Protein AF-A0A353W227-F1 (afdb_monomer_lite)

Foldseek 3Di:
DEAEEAQLDDQPAPHHVDPVSSVVVVVVCVVVVHDHYDYDHDDPHPRPPPPPDDPVVVD

pLDDT: mean 88.24, std 15.25, range [45.25, 98.69]

Radius of gyration: 13.95 Å; chains: 1; bounding box: 32×29×30 Å

Sequence (59 aa):
MIDLHSHILPQVDDGAGSLEESMRMIAIAYKDGIRQIVATPHRNHPVDFKYKGNIEEAF

Structure (mmCIF, N/CA/C/O backbone):
data_AF-A0A353W227-F1
#
_entry.id   AF-A0A353W227-F1
#
loop_
_atom_site.group_PDB
_atom_site.id
_atom_site.type_symbol
_atom_site.label_atom_id
_atom_site.label_alt_id
_atom_site.label_comp_id
_atom_site.label_asym_id
_atom_site.label_entity_id
_atom_site.label_seq_id
_atom_site.pdbx_PDB_ins_code
_atom_site.Cartn_x
_atom_site.Cartn_y
_atom_site.Cartn_z
_atom_site.occupancy
_atom_site.B_iso_or_equiv
_atom_site.auth_seq_id
_atom_site.auth_comp_id
_atom_site.auth_asym_id
_atom_site.auth_atom_id
_atom_site.pdbx_PDB_model_num
ATOM 1 N N . MET A 1 1 ? -11.902 0.399 8.146 1.00 92.88 1 MET A N 1
ATOM 2 C CA . MET A 1 1 ? -11.940 1.124 6.857 1.00 92.88 1 MET A CA 1
ATOM 3 C C . MET A 1 1 ? -11.356 0.237 5.764 1.00 92.88 1 MET A C 1
ATOM 5 O O . MET A 1 1 ? -10.527 -0.613 6.092 1.00 92.88 1 MET A O 1
ATOM 9 N N . ILE A 1 2 ? -11.815 0.393 4.521 1.00 97.88 2 ILE A N 1
ATOM 10 C CA . ILE A 1 2 ? -11.267 -0.300 3.347 1.00 97.88 2 ILE A CA 1
ATOM 11 C C . ILE A 1 2 ? -10.494 0.731 2.529 1.00 97.88 2 ILE A C 1
ATOM 13 O O . ILE A 1 2 ? -11.061 1.768 2.191 1.00 97.88 2 ILE A O 1
ATOM 17 N N . ASP A 1 3 ? -9.231 0.444 2.237 1.00 98.31 3 ASP A N 1
ATOM 18 C CA . ASP A 1 3 ? -8.439 1.182 1.258 1.00 98.31 3 ASP A CA 1
ATOM 19 C C . ASP A 1 3 ? -8.600 0.513 -0.111 1.00 98.31 3 ASP A C 1
ATOM 21 O O . ASP A 1 3 ? -8.400 -0.696 -0.255 1.00 98.31 3 ASP A O 1
ATOM 25 N N . LEU A 1 4 ? -9.029 1.294 -1.098 1.00 98.38 4 LEU A N 1
ATOM 26 C CA . LEU A 1 4 ? -9.326 0.823 -2.449 1.00 98.38 4 LEU A CA 1
ATOM 27 C C . LEU A 1 4 ? -8.213 1.146 -3.448 1.00 98.38 4 LEU A C 1
ATOM 29 O O . LEU A 1 4 ? -8.341 0.765 -4.610 1.00 98.38 4 LEU A O 1
ATOM 33 N N . HIS A 1 5 ? -7.162 1.858 -3.031 1.00 97.81 5 HIS A N 1
ATOM 34 C CA . HIS A 1 5 ? -6.079 2.239 -3.924 1.00 97.81 5 H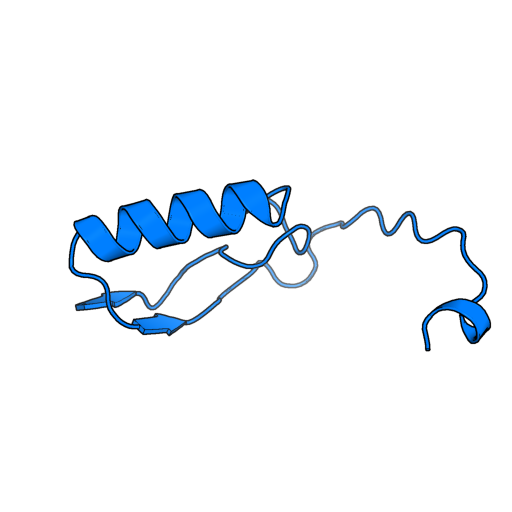IS A CA 1
ATOM 35 C C . HIS A 1 5 ? -4.736 2.280 -3.194 1.00 97.81 5 HIS A C 1
ATOM 37 O O . HIS A 1 5 ? -4.401 3.265 -2.539 1.00 97.81 5 HIS A O 1
ATOM 43 N N . SER A 1 6 ? -3.953 1.209 -3.335 1.00 97.69 6 SER A N 1
ATOM 44 C CA . SER A 1 6 ? -2.681 1.070 -2.629 1.00 97.69 6 SER A CA 1
ATOM 45 C C . SER A 1 6 ? -1.620 0.347 -3.453 1.00 97.69 6 SER A C 1
ATOM 47 O O . SER A 1 6 ? -1.858 -0.736 -3.999 1.00 97.69 6 SER A O 1
ATOM 49 N N . HIS A 1 7 ? -0.419 0.921 -3.472 1.00 97.38 7 HIS A N 1
ATOM 50 C CA . HIS A 1 7 ? 0.787 0.367 -4.091 1.00 97.38 7 HIS A CA 1
ATOM 51 C C . HIS A 1 7 ? 1.583 -0.452 -3.060 1.00 97.38 7 HIS A C 1
ATOM 53 O O . HIS A 1 7 ? 2.742 -0.180 -2.751 1.00 97.38 7 HIS A O 1
ATOM 59 N N . ILE A 1 8 ? 0.901 -1.421 -2.441 1.00 97.81 8 ILE A N 1
ATOM 60 C CA . ILE A 1 8 ? 1.394 -2.147 -1.258 1.00 97.81 8 ILE A CA 1
ATOM 61 C C . ILE A 1 8 ? 2.239 -3.384 -1.597 1.00 97.81 8 ILE A C 1
ATOM 63 O O . ILE A 1 8 ? 2.768 -4.031 -0.697 1.00 97.81 8 ILE A O 1
ATOM 67 N N . LEU A 1 9 ? 2.320 -3.762 -2.878 1.00 96.31 9 LEU A N 1
ATOM 68 C CA . LEU A 1 9 ? 3.058 -4.948 -3.307 1.00 96.31 9 LEU A CA 1
ATOM 69 C C . LEU A 1 9 ? 4.546 -4.610 -3.504 1.00 96.31 9 LEU A C 1
ATOM 71 O O . LEU A 1 9 ? 4.853 -3.658 -4.220 1.00 96.31 9 LEU A O 1
ATOM 75 N N . PRO A 1 10 ? 5.474 -5.393 -2.925 1.00 95.31 10 PRO A N 1
ATOM 76 C CA . PRO A 1 10 ? 6.898 -5.094 -2.994 1.00 95.31 10 PRO A CA 1
ATOM 77 C C . PRO A 1 10 ? 7.462 -5.316 -4.397 1.00 95.31 10 PRO A C 1
ATOM 79 O O . PRO A 1 10 ? 7.273 -6.385 -4.974 1.00 95.31 10 PRO A O 1
ATOM 82 N N . GLN A 1 11 ? 8.243 -4.353 -4.889 1.00 92.69 11 GLN A N 1
ATOM 83 C CA . GLN A 1 11 ? 9.005 -4.425 -6.143 1.00 92.69 11 GLN A CA 1
ATOM 84 C C . GLN A 1 11 ? 8.137 -4.653 -7.397 1.00 92.69 11 GLN A C 1
ATOM 86 O O . GLN A 1 11 ? 8.619 -5.187 -8.395 1.00 92.69 11 GLN A O 1
ATOM 91 N N . VAL A 1 12 ? 6.856 -4.272 -7.353 1.00 92.50 12 VAL A N 1
ATOM 92 C CA . VAL A 1 12 ? 5.921 -4.415 -8.486 1.00 92.50 12 VAL A CA 1
ATOM 93 C C . VAL A 1 12 ? 5.811 -3.132 -9.310 1.00 92.50 12 VAL A C 1
ATOM 95 O O . VAL A 1 12 ? 5.591 -3.195 -10.518 1.00 92.50 12 VAL A O 1
ATOM 98 N N . ASP A 1 13 ? 5.968 -1.979 -8.673 1.00 94.38 13 ASP A N 1
ATOM 99 C CA . ASP A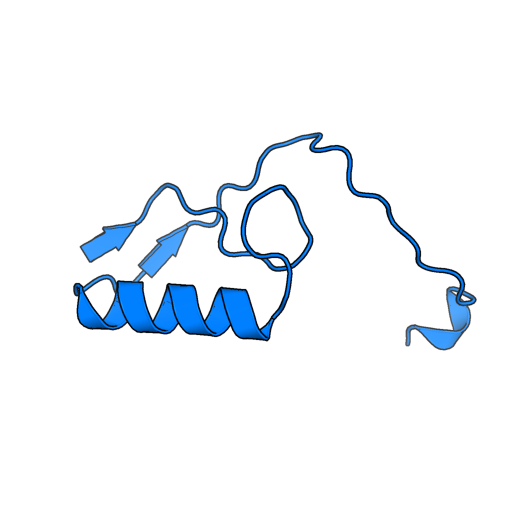 1 13 ? 5.942 -0.661 -9.297 1.00 94.38 13 ASP A CA 1
ATOM 100 C C . ASP A 1 13 ? 6.716 0.361 -8.441 1.00 94.38 13 ASP A C 1
ATOM 102 O O . ASP A 1 13 ? 7.640 -0.009 -7.717 1.00 94.38 13 ASP A O 1
ATOM 106 N N . ASP A 1 14 ? 6.360 1.641 -8.533 1.00 94.44 14 ASP A N 1
ATOM 107 C CA . ASP A 1 14 ? 6.909 2.753 -7.751 1.00 94.44 14 ASP A CA 1
ATOM 108 C C . ASP A 1 14 ? 6.348 2.864 -6.323 1.00 94.44 14 ASP A C 1
ATOM 110 O O . ASP A 1 14 ? 6.604 3.855 -5.636 1.00 94.44 14 ASP A O 1
ATOM 114 N N . GLY A 1 15 ? 5.605 1.856 -5.861 1.00 95.38 15 GLY A N 1
ATOM 115 C CA . GLY A 1 15 ? 5.225 1.689 -4.466 1.00 95.38 15 GLY A CA 1
ATOM 116 C C . GLY A 1 15 ? 6.373 1.203 -3.583 1.00 95.38 15 GLY A C 1
ATOM 117 O O . GLY A 1 15 ? 7.467 1.764 -3.549 1.00 95.38 15 GLY A O 1
ATOM 118 N N . ALA A 1 16 ? 6.115 0.145 -2.815 1.00 97.06 16 ALA A N 1
ATOM 119 C CA . ALA A 1 16 ? 7.104 -0.409 -1.898 1.00 97.06 16 ALA A CA 1
ATOM 120 C C . ALA A 1 16 ? 8.303 -1.030 -2.641 1.00 97.06 16 ALA A C 1
ATOM 122 O O . ALA A 1 16 ? 8.153 -1.990 -3.395 1.00 97.06 16 ALA A O 1
ATOM 123 N N . GLY A 1 17 ? 9.523 -0.576 -2.351 1.00 94.81 17 GLY A N 1
ATOM 124 C CA . GLY A 1 17 ? 10.754 -1.110 -2.942 1.00 94.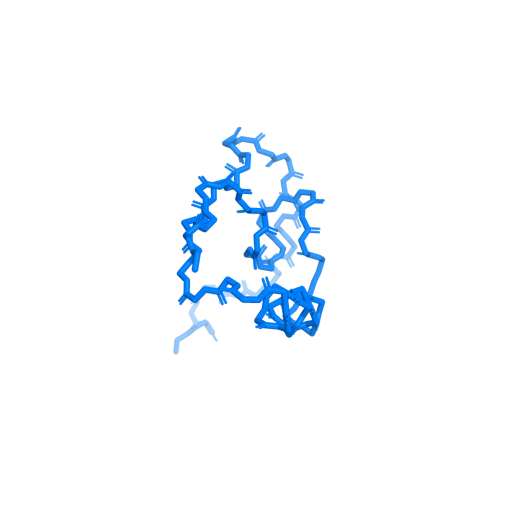81 17 GLY A CA 1
ATOM 125 C C . GLY A 1 17 ? 11.259 -2.404 -2.294 1.00 94.81 17 GLY A C 1
ATOM 126 O O . GLY A 1 17 ? 12.199 -3.020 -2.790 1.00 94.81 17 GLY A O 1
ATOM 127 N N . SER A 1 18 ? 10.665 -2.834 -1.177 1.00 95.81 18 SER A N 1
ATOM 128 C CA . SER A 1 18 ? 11.036 -4.061 -0.457 1.00 95.81 18 SER A CA 1
ATOM 129 C C . SER A 1 18 ? 9.862 -4.645 0.333 1.00 95.81 18 SER A C 1
ATOM 131 O O . SER A 1 18 ? 8.856 -3.969 0.586 1.00 95.81 18 SER A O 1
ATOM 133 N N . LEU A 1 19 ? 9.992 -5.906 0.758 1.00 97.19 19 LEU A N 1
ATOM 134 C CA . LEU A 1 19 ? 9.011 -6.536 1.645 1.00 97.19 19 LEU A CA 1
ATOM 135 C C . LEU A 1 19 ? 8.940 -5.790 2.985 1.00 97.19 19 LEU A C 1
ATOM 137 O O . LEU A 1 19 ? 7.856 -5.541 3.505 1.00 97.19 19 LEU A O 1
ATOM 141 N N . GLU A 1 20 ? 10.084 -5.366 3.519 1.00 98.44 20 GLU A N 1
ATOM 142 C CA . GLU A 1 20 ? 10.187 -4.615 4.768 1.00 98.44 20 GLU A CA 1
ATOM 143 C C . GLU A 1 20 ? 9.467 -3.266 4.685 1.00 98.44 20 GLU A C 1
ATOM 145 O O . GLU A 1 20 ? 8.830 -2.838 5.650 1.00 98.44 20 GLU A O 1
ATOM 150 N N . GLU A 1 21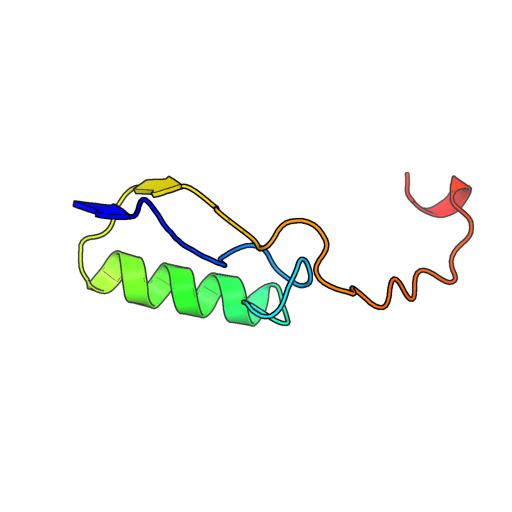 ? 9.566 -2.581 3.548 1.00 98.25 21 GLU A N 1
ATOM 151 C CA . GLU A 1 21 ? 8.841 -1.336 3.298 1.00 98.25 21 GLU A CA 1
ATOM 152 C C . GLU A 1 21 ? 7.331 -1.570 3.190 1.00 98.25 21 GLU A C 1
ATOM 154 O O . GLU A 1 21 ? 6.565 -0.875 3.860 1.00 98.25 21 GLU A O 1
ATOM 159 N N . SER A 1 22 ? 6.908 -2.618 2.474 1.00 98.44 22 SER A N 1
ATOM 160 C CA . SER A 1 22 ? 5.494 -3.021 2.401 1.00 98.44 22 SER A CA 1
ATOM 161 C C . SER A 1 22 ? 4.920 -3.272 3.800 1.00 98.44 22 SER A C 1
ATOM 163 O O . SER A 1 22 ? 3.851 -2.774 4.151 1.00 98.44 22 SER A O 1
ATOM 165 N N . MET A 1 23 ? 5.666 -3.980 4.655 1.00 98.62 23 MET A N 1
ATOM 166 C CA . MET A 1 23 ? 5.257 -4.252 6.036 1.00 98.62 23 MET A CA 1
ATOM 167 C C . MET A 1 23 ? 5.148 -2.978 6.884 1.00 98.62 23 MET A C 1
ATOM 169 O O . MET A 1 23 ? 4.235 -2.868 7.706 1.00 98.62 23 MET A O 1
ATOM 173 N N . ARG A 1 24 ? 6.029 -1.987 6.681 1.00 98.69 24 ARG A N 1
ATOM 174 C CA . ARG A 1 24 ? 5.919 -0.678 7.352 1.00 98.69 24 ARG A CA 1
ATOM 175 C C . ARG A 1 24 ? 4.669 0.078 6.910 1.00 98.69 24 ARG A C 1
ATOM 177 O O . ARG A 1 24 ? 3.963 0.606 7.767 1.00 98.69 24 ARG A O 1
ATOM 184 N N . MET A 1 25 ? 4.372 0.092 5.612 1.00 98.38 25 MET A N 1
ATOM 185 C CA . MET A 1 25 ? 3.158 0.709 5.069 1.00 98.38 25 MET A CA 1
ATOM 186 C C . MET A 1 25 ? 1.894 0.050 5.641 1.00 98.38 25 MET A C 1
ATOM 188 O O . MET A 1 25 ? 1.004 0.752 6.118 1.00 98.38 25 MET A O 1
ATOM 192 N N . ILE A 1 26 ? 1.849 -1.289 5.706 1.00 98.31 26 ILE A N 1
ATOM 193 C CA . ILE A 1 26 ? 0.744 -2.038 6.332 1.00 98.31 26 ILE A CA 1
ATOM 194 C C . ILE A 1 26 ? 0.595 -1.661 7.811 1.00 98.31 26 ILE A C 1
ATOM 196 O O . ILE A 1 26 ? -0.520 -1.443 8.285 1.00 98.31 26 ILE A O 1
ATOM 200 N N . ALA A 1 27 ? 1.701 -1.562 8.554 1.00 98.62 27 ALA A N 1
ATOM 201 C CA . ALA A 1 27 ? 1.661 -1.205 9.970 1.00 98.62 27 ALA A CA 1
ATOM 202 C C . ALA A 1 27 ? 1.107 0.211 10.203 1.00 98.62 27 ALA A C 1
ATOM 204 O O . ALA A 1 27 ? 0.375 0.422 11.172 1.00 98.62 27 ALA A O 1
ATOM 205 N N . ILE A 1 28 ? 1.430 1.169 9.328 1.00 98.50 28 ILE A N 1
ATOM 206 C CA . ILE A 1 28 ? 0.864 2.527 9.357 1.00 98.50 28 ILE A CA 1
ATOM 207 C C . ILE A 1 28 ? -0.635 2.473 9.040 1.00 98.50 28 ILE A C 1
ATOM 209 O O . ILE A 1 28 ? -1.440 2.894 9.866 1.00 98.50 28 ILE A O 1
ATOM 213 N N . ALA A 1 29 ? -1.024 1.844 7.927 1.00 98.31 29 ALA A N 1
ATOM 214 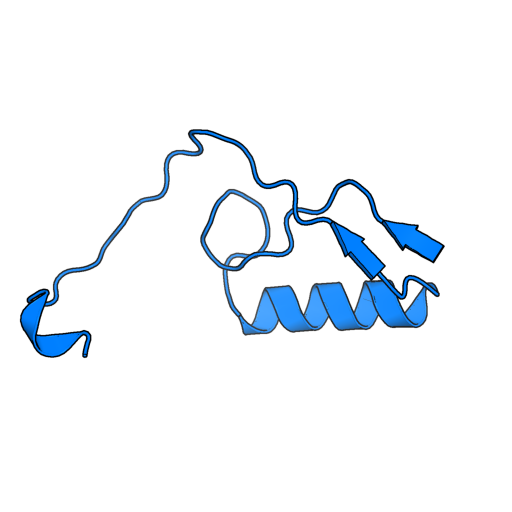C CA . ALA A 1 29 ? -2.426 1.710 7.527 1.00 98.31 29 ALA A CA 1
ATOM 215 C C . ALA A 1 29 ? -3.286 1.061 8.630 1.00 98.31 29 ALA A C 1
ATOM 217 O O . ALA A 1 29 ? -4.404 1.494 8.923 1.00 98.31 29 ALA A O 1
ATOM 218 N N . TYR A 1 30 ? -2.749 0.040 9.303 1.00 98.50 30 TYR A N 1
ATOM 219 C CA . TYR A 1 30 ? -3.429 -0.624 10.409 1.00 98.50 30 TYR A CA 1
ATOM 220 C C . TYR A 1 30 ? -3.627 0.298 11.620 1.00 98.50 30 TYR A C 1
ATOM 222 O O . TYR A 1 30 ? -4.704 0.281 12.232 1.00 98.50 30 TYR A O 1
ATOM 230 N N . LYS A 1 31 ? -2.619 1.110 11.968 1.00 98.62 31 LYS A N 1
ATOM 231 C CA . LYS A 1 31 ? -2.731 2.125 13.030 1.00 98.62 31 LYS A CA 1
ATOM 232 C C . LYS A 1 31 ? -3.803 3.165 12.699 1.00 98.62 31 LYS A C 1
ATOM 234 O O . LYS A 1 31 ? -4.548 3.545 13.596 1.00 98.62 31 LYS A O 1
ATOM 239 N N . ASP A 1 32 ? -3.967 3.489 11.421 1.00 98.25 32 ASP A N 1
ATOM 240 C CA . ASP A 1 32 ? -4.975 4.433 10.922 1.00 98.25 32 ASP A CA 1
ATOM 241 C C . ASP A 1 32 ? -6.382 3.813 10.767 1.00 98.25 32 ASP A C 1
ATOM 243 O O . ASP A 1 32 ? -7.316 4.443 10.275 1.00 98.25 32 ASP A O 1
ATOM 247 N N . GLY A 1 33 ? -6.582 2.567 11.212 1.00 98.44 33 GLY A N 1
ATOM 248 C CA . GLY A 1 33 ? -7.899 1.916 11.217 1.00 98.44 33 GLY A CA 1
ATOM 249 C C . GLY A 1 33 ? -8.301 1.261 9.887 1.00 98.44 33 GLY A C 1
ATOM 250 O O . GLY A 1 33 ? -9.438 0.782 9.741 1.00 98.44 33 GLY A O 1
ATOM 251 N N . ILE A 1 34 ? -7.384 1.178 8.920 1.00 98.56 34 ILE A N 1
ATOM 252 C CA . ILE A 1 34 ? -7.565 0.376 7.706 1.00 98.56 34 ILE A CA 1
ATOM 253 C C . ILE A 1 34 ? -7.446 -1.103 8.091 1.00 98.56 34 ILE A C 1
ATOM 255 O O . ILE A 1 34 ? -6.599 -1.508 8.891 1.00 98.56 34 ILE A O 1
ATOM 259 N N . ARG A 1 35 ? -8.373 -1.923 7.595 1.00 98.06 35 ARG A N 1
ATOM 260 C CA . ARG A 1 35 ? -8.432 -3.368 7.890 1.00 98.06 35 ARG A CA 1
ATOM 261 C C . ARG A 1 35 ? -8.466 -4.229 6.637 1.00 98.06 35 ARG A C 1
ATOM 263 O O . ARG A 1 35 ? -8.282 -5.436 6.732 1.00 98.06 35 ARG A O 1
ATOM 270 N N . GLN A 1 36 ? -8.702 -3.616 5.484 1.00 98.50 36 GLN A N 1
ATOM 271 C CA . GLN A 1 36 ? -8.725 -4.270 4.186 1.00 98.50 36 GLN A CA 1
ATOM 272 C C . GLN A 1 36 ? -8.079 -3.320 3.183 1.00 98.50 36 GLN A C 1
ATOM 274 O O . GLN A 1 36 ? -8.364 -2.123 3.215 1.00 98.50 36 GLN A O 1
ATOM 279 N N . ILE A 1 37 ? -7.214 -3.858 2.330 1.00 98.44 37 ILE A N 1
ATOM 280 C CA . ILE A 1 37 ? -6.523 -3.120 1.275 1.00 98.44 37 ILE A CA 1
ATOM 281 C C . ILE A 1 37 ? -6.753 -3.876 -0.030 1.00 98.44 37 ILE A C 1
ATOM 283 O O . ILE A 1 37 ? -6.521 -5.085 -0.093 1.00 98.44 37 ILE A O 1
ATOM 287 N N . VAL A 1 38 ? -7.200 -3.168 -1.061 1.00 98.44 38 VAL A N 1
ATOM 288 C CA . VAL A 1 38 ? -7.168 -3.647 -2.444 1.00 98.44 38 VAL A CA 1
ATOM 289 C C . VAL A 1 38 ? -5.875 -3.138 -3.069 1.00 98.44 38 VAL A C 1
ATOM 291 O O . VAL A 1 38 ? -5.676 -1.933 -3.198 1.00 98.44 38 VAL A O 1
ATOM 294 N N . ALA A 1 39 ? -4.981 -4.054 -3.438 1.00 97.81 39 ALA A N 1
ATOM 295 C CA . ALA A 1 39 ? -3.759 -3.689 -4.144 1.00 97.81 39 ALA A CA 1
ATOM 296 C C . ALA A 1 39 ? -4.100 -3.234 -5.572 1.00 97.81 39 ALA A C 1
ATOM 298 O O . ALA A 1 39 ? -4.742 -3.970 -6.324 1.00 97.81 39 ALA A O 1
ATOM 299 N N . THR A 1 40 ? -3.654 -2.036 -5.949 1.00 97.75 40 THR A N 1
ATOM 300 C CA . THR A 1 40 ? -3.901 -1.436 -7.271 1.00 97.75 40 THR A CA 1
ATOM 301 C C . THR A 1 40 ? -2.609 -0.881 -7.874 1.00 97.75 40 THR A C 1
ATOM 303 O O . THR A 1 40 ? -2.525 0.324 -8.121 1.00 97.75 40 THR A O 1
ATOM 306 N N . PRO A 1 41 ? -1.588 -1.727 -8.086 1.00 96.56 41 PRO A N 1
ATOM 307 C CA . PRO A 1 41 ? -0.330 -1.269 -8.654 1.00 96.56 41 PRO A CA 1
ATOM 308 C C . PRO A 1 41 ? -0.517 -0.716 -10.073 1.00 96.56 41 PRO A C 1
ATOM 310 O O . PRO A 1 41 ? -1.476 -1.055 -10.782 1.00 96.56 41 PRO A O 1
ATOM 313 N N . HIS A 1 42 ? 0.425 0.106 -10.523 1.00 94.88 42 HIS A N 1
A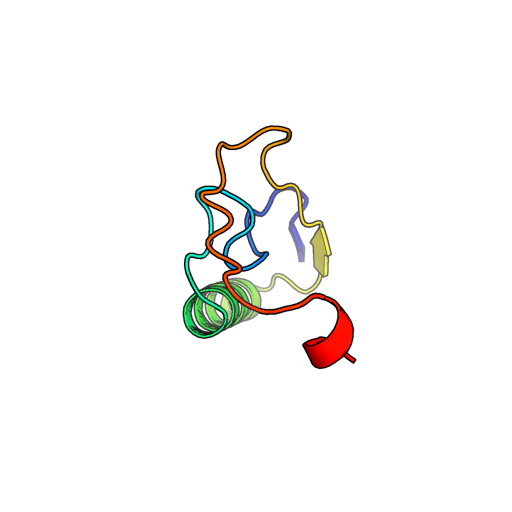TOM 314 C CA . HIS A 1 42 ? 0.458 0.598 -11.892 1.00 94.88 42 HIS A CA 1
ATOM 315 C C . HIS A 1 42 ? 0.617 -0.554 -12.891 1.00 94.88 42 HIS A C 1
ATOM 317 O O . HIS A 1 42 ? 1.585 -1.315 -12.882 1.00 94.88 42 HIS A O 1
ATOM 323 N N . ARG A 1 43 ? -0.320 -0.647 -13.838 1.00 87.25 43 ARG A N 1
ATOM 324 C CA . ARG A 1 43 ? -0.177 -1.544 -14.987 1.00 87.25 43 ARG A CA 1
ATOM 325 C C . ARG A 1 43 ? 0.900 -0.994 -15.927 1.00 87.25 43 ARG A C 1
ATOM 327 O O . ARG A 1 43 ? 0.803 0.151 -16.356 1.00 87.25 43 ARG A O 1
ATOM 334 N N . ASN A 1 44 ? 1.854 -1.846 -16.311 1.00 83.94 44 ASN A N 1
ATOM 335 C CA . ASN A 1 44 ? 2.989 -1.531 -17.193 1.00 83.94 44 ASN A CA 1
ATOM 336 C C . ASN A 1 44 ? 4.029 -0.569 -16.590 1.00 83.94 44 ASN A C 1
ATOM 338 O O . ASN A 1 44 ? 4.694 0.151 -17.336 1.00 83.94 44 ASN A O 1
ATOM 342 N N . HIS A 1 45 ? 4.192 -0.560 -15.264 1.00 82.38 45 HIS A N 1
ATOM 343 C CA . HIS A 1 45 ? 5.352 0.095 -14.668 1.00 82.38 45 HIS A CA 1
ATOM 344 C C . HIS A 1 45 ? 6.640 -0.602 -15.151 1.00 82.38 45 HIS A C 1
ATOM 346 O O . HIS A 1 45 ? 6.690 -1.837 -15.146 1.00 82.38 45 HIS A O 1
ATOM 352 N N . PRO A 1 46 ? 7.666 0.138 -15.611 1.00 78.81 46 PRO A N 1
ATOM 353 C CA . PRO A 1 46 ? 8.934 -0.448 -16.017 1.00 78.81 46 PRO A CA 1
ATOM 354 C C . PRO A 1 46 ? 9.656 -0.994 -14.786 1.00 78.81 46 PRO A C 1
ATOM 356 O O . PRO A 1 46 ? 10.380 -0.287 -14.093 1.00 78.81 46 PRO A O 1
ATOM 359 N N . VAL A 1 47 ? 9.443 -2.275 -14.517 1.00 69.50 47 VAL A N 1
ATOM 360 C CA . VAL A 1 47 ? 10.174 -3.010 -13.493 1.00 69.50 47 VAL A CA 1
ATOM 361 C C . VAL A 1 47 ? 11.411 -3.639 -14.110 1.00 69.50 47 VAL A C 1
ATOM 363 O O . VAL A 1 47 ? 11.349 -4.406 -15.073 1.00 69.50 47 VAL A O 1
ATOM 366 N N . ASP A 1 48 ? 12.557 -3.297 -13.538 1.00 66.56 48 ASP A N 1
ATOM 367 C CA . ASP A 1 48 ? 13.850 -3.849 -13.912 1.00 66.56 48 ASP A CA 1
ATOM 368 C C . ASP A 1 48 ? 13.940 -5.270 -13.323 1.00 66.56 48 ASP A C 1
ATOM 370 O O . ASP A 1 48 ? 14.507 -5.489 -12.249 1.00 66.56 48 ASP A O 1
ATOM 374 N N . PHE A 1 49 ? 13.311 -6.253 -13.979 1.00 63.16 49 PHE A N 1
ATOM 375 C CA . PHE A 1 49 ? 13.368 -7.658 -13.562 1.00 63.16 49 PHE A CA 1
ATOM 376 C C . PHE A 1 49 ? 14.803 -8.183 -13.697 1.00 63.16 49 PHE A C 1
ATOM 378 O O . PHE A 1 49 ? 15.202 -8.742 -14.716 1.00 63.16 49 PHE A O 1
ATOM 385 N N . LYS A 1 50 ? 15.603 -8.025 -12.641 1.00 58.69 50 LYS A N 1
ATOM 386 C CA . LYS A 1 50 ? 16.980 -8.533 -12.554 1.00 58.69 50 LYS A CA 1
ATOM 387 C C . LYS A 1 50 ? 17.032 -9.966 -12.030 1.00 58.69 50 LYS A C 1
ATOM 389 O O . LYS A 1 50 ? 17.926 -10.304 -11.256 1.00 58.69 50 LYS A O 1
ATOM 394 N N . TYR A 1 51 ? 16.097 -10.824 -12.435 1.00 60.81 51 TYR A N 1
ATOM 395 C CA . TYR A 1 51 ? 16.232 -12.245 -12.132 1.00 60.81 51 TYR A CA 1
ATOM 396 C C . TYR A 1 51 ? 17.308 -12.840 -13.047 1.00 60.81 51 TYR A C 1
ATOM 398 O O . TYR A 1 51 ? 17.095 -13.038 -14.239 1.00 60.81 51 TYR A O 1
ATOM 406 N N . LYS A 1 52 ? 18.501 -13.054 -12.486 1.00 58.69 52 LYS A N 1
ATOM 407 C CA . LYS A 1 52 ? 19.652 -13.675 -13.162 1.00 58.69 52 LYS A CA 1
ATOM 408 C C . LYS A 1 52 ? 19.808 -15.167 -12.828 1.00 58.69 52 LYS A C 1
ATOM 410 O O . LYS A 1 52 ? 20.863 -15.729 -13.104 1.00 58.69 52 LYS A O 1
ATOM 415 N N . GLY A 1 53 ? 18.810 -15.775 -12.187 1.00 63.03 53 GLY A N 1
ATOM 416 C CA . GLY A 1 53 ? 18.799 -17.202 -11.856 1.00 63.03 53 GLY A CA 1
ATOM 417 C C . GLY A 1 53 ? 18.211 -18.042 -12.987 1.00 63.03 53 GLY A C 1
ATOM 418 O O . GLY A 1 53 ? 17.463 -17.532 -13.825 1.00 63.03 53 GLY A O 1
ATOM 419 N N . ASN A 1 54 ? 18.531 -19.335 -13.012 1.00 61.53 54 ASN A N 1
ATOM 420 C CA . ASN A 1 54 ? 17.818 -20.273 -13.874 1.00 61.53 54 ASN A CA 1
ATOM 421 C C . ASN A 1 54 ? 16.413 -20.503 -13.306 1.00 61.53 54 ASN A C 1
ATOM 423 O O . ASN A 1 54 ? 16.247 -20.688 -12.106 1.00 61.53 54 ASN A O 1
ATOM 427 N N . ILE A 1 55 ? 15.398 -20.523 -14.173 1.00 65.38 55 ILE A N 1
ATOM 428 C CA . ILE A 1 55 ? 13.990 -20.759 -13.790 1.00 65.38 55 ILE A CA 1
ATOM 429 C C . ILE A 1 55 ? 13.821 -22.107 -13.059 1.00 65.38 55 ILE A C 1
ATOM 431 O O . ILE A 1 55 ? 12.923 -22.253 -12.236 1.00 65.38 55 ILE A O 1
ATOM 435 N N . GLU A 1 56 ? 14.712 -23.068 -13.313 1.00 64.00 56 GLU A N 1
ATOM 436 C CA . GLU A 1 56 ? 14.750 -24.370 -12.633 1.00 64.00 56 GLU A CA 1
ATOM 437 C C . GLU A 1 56 ? 15.162 -24.289 -11.152 1.00 64.00 56 GLU A C 1
ATOM 439 O O . GLU A 1 56 ? 14.875 -25.210 -10.401 1.00 64.00 56 GLU A O 1
ATOM 444 N N . GLU A 1 57 ? 15.794 -23.197 -10.710 1.00 56.91 57 GLU A N 1
ATOM 445 C CA . GLU A 1 57 ? 16.210 -22.991 -9.312 1.00 56.91 57 GLU A CA 1
ATOM 446 C C . GLU A 1 57 ? 15.155 -22.230 -8.486 1.00 56.91 57 GLU A C 1
ATOM 448 O O . GLU A 1 57 ? 15.350 -21.982 -7.297 1.00 56.91 57 GLU A O 1
ATOM 453 N N . ALA A 1 58 ? 14.045 -21.821 -9.113 1.00 59.03 58 ALA A N 1
ATOM 454 C CA . ALA A 1 58 ? 12.988 -21.030 -8.484 1.00 59.03 58 ALA A CA 1
ATOM 455 C C . ALA A 1 58 ? 11.899 -21.869 -7.782 1.00 59.03 58 ALA A C 1
ATOM 457 O O . ALA A 1 58 ? 10.989 -21.277 -7.196 1.00 59.03 58 ALA A O 1
ATOM 458 N N . PHE A 1 59 ? 11.982 -23.208 -7.832 1.00 45.25 59 PHE A N 1
ATOM 459 C CA . PHE A 1 59 ? 11.033 -24.140 -7.209 1.00 45.25 59 PHE A CA 1
ATOM 460 C C . PHE A 1 59 ? 11.729 -25.319 -6.526 1.00 45.25 59 PHE A C 1
ATOM 462 O O . PHE A 1 59 ? 12.491 -26.034 -7.210 1.00 45.25 59 PHE A O 1
#

Secondary structure (DSSP, 8-state):
-EEEEE--STTSSSS-SSHHHHHHHHHHHHHTT--EEEE-PPTT--------S-GGG--